Protein AF-A0A381NTE2-F1 (afdb_monomer)

Foldseek 3Di:
DDPVLLVVLQVVQVVLVHHDDSVVSVVVSVVNDVSNVVVSVCPVPDDPDPVVVCCVVPVVVVVVVD

pLDDT: mean 91.64, std 9.69, range [53.72, 98.38]

Solvent-accessible surface area (backbone atoms only — not comparable to full-atom values): 4045 Å² total; per-residue (Å²): 132,53,75,63,44,33,52,51,43,49,50,49,34,50,71,75,76,44,76,72,58,70,70,56,29,48,54,42,32,70,67,28,68,67,62,47,50,53,55,74,71,42,72,83,79,51,77,80,79,62,58,73,59,47,54,70,77,39,56,74,58,63,74,67,73,116

Sequence (66 aa):
MSDQDISLIAHLMRRAGFGAPLEELQARAAKGYDATVEELLDPESQPPMERDLMMRYKVDWLSQAG

Secondary structure (DSSP, 8-state):
--HHHHHHHHHHHHHTT----HHHHHHHHHH-HHHHHHHHT-GGGSPPP-HHHHHHH-HHHHTT--

Mean predicted aligned error: 5.2 Å

Organism: NCBI:txid408172

Radius of gyration: 15.77 Å; Cα contacts (8 Å, |Δi|>4): 29; chains: 1; bounding box: 36×22×36 Å

Structure (mmCIF, N/CA/C/O backbone):
data_AF-A0A381NTE2-F1
#
_entry.id   AF-A0A381NTE2-F1
#
loop_
_atom_site.group_PDB
_atom_site.id
_atom_site.type_symbol
_atom_site.label_atom_id
_atom_site.label_alt_id
_atom_site.label_comp_id
_atom_site.label_asym_id
_atom_site.label_entity_id
_atom_site.label_seq_id
_atom_site.pdbx_PDB_ins_code
_atom_site.Cartn_x
_atom_site.Cartn_y
_atom_site.Cartn_z
_atom_site.occupancy
_atom_site.B_iso_or_equiv
_atom_site.auth_seq_id
_atom_site.auth_comp_id
_atom_site.auth_asym_id
_atom_site.auth_atom_id
_atom_site.pdbx_PDB_model_num
ATOM 1 N N . MET A 1 1 ? -15.654 5.973 7.909 1.00 76.31 1 MET A N 1
ATOM 2 C CA . MET A 1 1 ? -14.245 5.544 7.920 1.00 76.31 1 MET A CA 1
ATOM 3 C C . MET A 1 1 ? -13.536 6.303 9.019 1.00 76.31 1 MET A C 1
ATOM 5 O O . MET A 1 1 ? -13.733 7.509 9.110 1.00 76.31 1 MET A O 1
ATOM 9 N N . SER A 1 2 ? -12.814 5.601 9.882 1.00 92.31 2 SER A N 1
ATOM 10 C CA . SER A 1 2 ? -12.099 6.181 11.018 1.00 92.31 2 SER A CA 1
ATOM 11 C C . SER A 1 2 ? -10.623 6.421 10.686 1.00 92.31 2 SER A C 1
ATOM 13 O O . SER A 1 2 ? -10.065 5.775 9.799 1.00 92.31 2 SER A O 1
ATOM 15 N N . ASP A 1 3 ? -9.959 7.296 11.444 1.00 94.19 3 ASP A N 1
ATOM 16 C CA . ASP A 1 3 ? -8.501 7.472 11.349 1.00 94.19 3 ASP A CA 1
ATOM 17 C C . ASP A 1 3 ? -7.739 6.170 11.661 1.00 94.19 3 ASP A C 1
ATOM 19 O O . ASP A 1 3 ? -6.630 5.951 11.168 1.00 94.19 3 ASP A O 1
ATOM 23 N N . GLN A 1 4 ? -8.346 5.272 12.448 1.00 97.19 4 GLN A N 1
ATOM 24 C CA . GLN A 1 4 ? -7.795 3.949 12.741 1.00 97.19 4 GLN A CA 1
ATOM 25 C C . GLN A 1 4 ? -7.782 3.053 11.498 1.00 97.19 4 GLN A C 1
ATOM 27 O O . GLN A 1 4 ? -6.778 2.381 11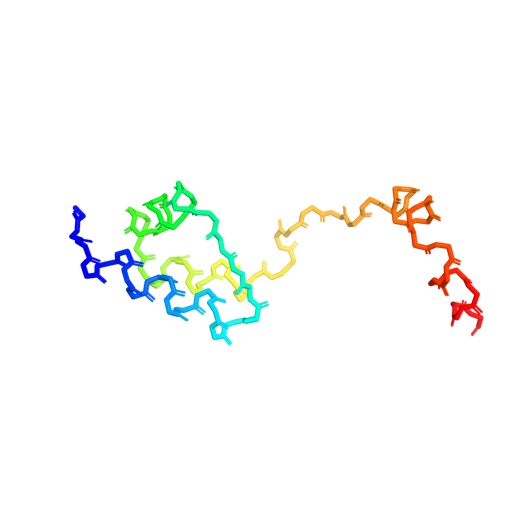.264 1.00 97.19 4 GLN A O 1
ATOM 32 N N . ASP A 1 5 ? -8.828 3.096 10.666 1.00 97.75 5 ASP A N 1
ATOM 33 C CA . ASP A 1 5 ? -8.892 2.320 9.419 1.00 97.75 5 ASP A CA 1
ATOM 34 C C . ASP A 1 5 ? -7.791 2.764 8.447 1.00 97.75 5 ASP A C 1
ATOM 36 O O . ASP A 1 5 ? -7.071 1.940 7.882 1.00 97.75 5 ASP A O 1
ATOM 40 N N . ILE A 1 6 ? -7.598 4.080 8.309 1.00 98.00 6 ILE A N 1
ATOM 41 C CA . ILE A 1 6 ? -6.540 4.651 7.46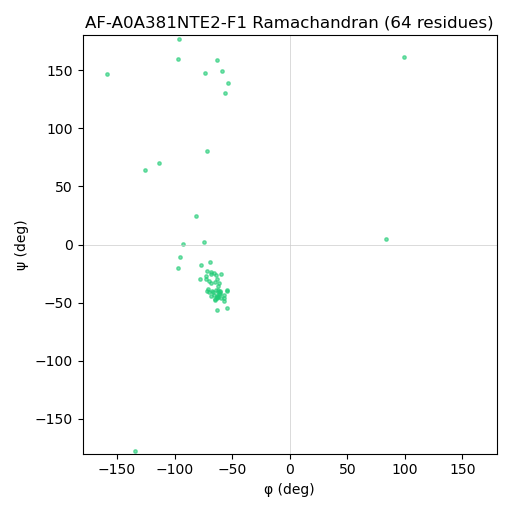6 1.00 98.00 6 ILE A CA 1
ATOM 42 C C . ILE A 1 6 ? -5.162 4.240 7.998 1.00 98.00 6 ILE A C 1
ATOM 44 O O . ILE A 1 6 ? -4.304 3.818 7.224 1.00 98.00 6 ILE A O 1
ATOM 48 N N . SER A 1 7 ? -4.944 4.324 9.314 1.00 98.06 7 SER A N 1
ATOM 49 C CA . SER A 1 7 ? -3.685 3.912 9.948 1.00 98.06 7 SER A CA 1
ATOM 50 C C . SER A 1 7 ? -3.384 2.424 9.729 1.00 98.06 7 SER A C 1
ATOM 52 O O . SER A 1 7 ? -2.246 2.062 9.411 1.00 98.06 7 SER A O 1
ATOM 54 N N . LEU A 1 8 ? -4.4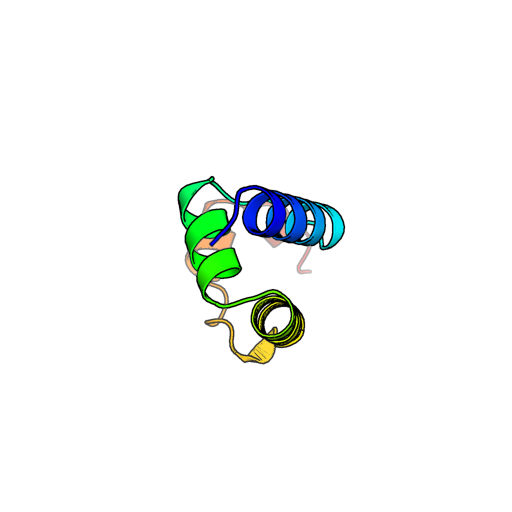04 1.566 9.828 1.00 98.31 8 LEU A N 1
ATOM 55 C CA . LEU A 1 8 ? -4.286 0.127 9.609 1.00 98.31 8 LEU A CA 1
ATOM 56 C C . LEU A 1 8 ? -3.918 -0.196 8.155 1.00 98.31 8 LEU A C 1
ATOM 58 O O . LEU A 1 8 ? -2.962 -0.935 7.920 1.00 98.31 8 LEU A O 1
ATOM 62 N N . ILE A 1 9 ? -4.603 0.406 7.180 1.00 98.38 9 ILE A N 1
ATOM 63 C CA . ILE A 1 9 ? -4.261 0.257 5.758 1.00 98.38 9 ILE A CA 1
ATOM 64 C C . ILE A 1 9 ? -2.864 0.808 5.465 1.00 98.38 9 ILE A C 1
ATOM 66 O O . ILE A 1 9 ? -2.081 0.180 4.757 1.00 98.38 9 ILE A O 1
ATOM 70 N N . ALA A 1 10 ? -2.497 1.949 6.050 1.00 98.31 10 ALA A N 1
ATOM 71 C CA . ALA A 1 10 ? -1.166 2.520 5.880 1.00 98.31 10 ALA A CA 1
ATOM 72 C C . ALA A 1 10 ? -0.072 1.593 6.424 1.00 98.31 10 ALA A C 1
ATOM 74 O O . ALA A 1 10 ? 1.001 1.475 5.828 1.00 98.31 10 ALA A O 1
ATOM 75 N N . HIS A 1 11 ? -0.330 0.931 7.554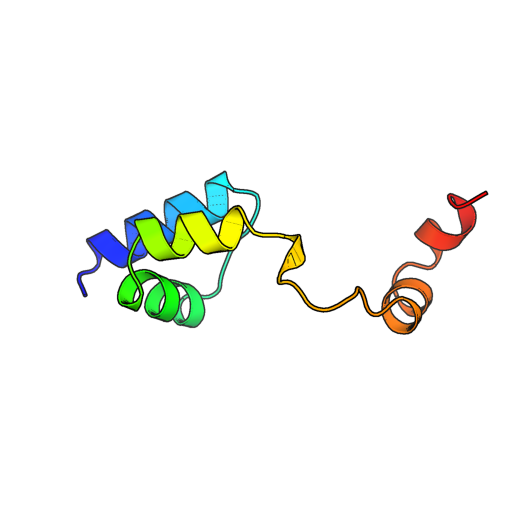 1.00 98.38 11 HIS A N 1
ATOM 76 C CA . HIS A 1 11 ? 0.562 -0.087 8.090 1.00 98.38 11 HIS A CA 1
ATOM 77 C C . HIS A 1 11 ? 0.650 -1.306 7.163 1.00 98.38 11 HIS A C 1
ATOM 79 O O . HIS A 1 11 ? 1.764 -1.730 6.852 1.00 98.38 11 HIS A O 1
ATOM 85 N N . LEU A 1 12 ? -0.488 -1.819 6.680 1.00 98.25 12 LEU A N 1
ATOM 86 C CA . LEU A 1 12 ? -0.552 -2.933 5.730 1.00 98.25 12 LEU A CA 1
ATOM 87 C C . LEU A 1 12 ? 0.286 -2.650 4.478 1.00 98.25 12 LEU A C 1
ATOM 89 O O . LEU A 1 12 ? 1.193 -3.421 4.178 1.00 98.25 12 LEU A O 1
ATOM 93 N N . MET A 1 13 ? 0.048 -1.520 3.803 1.00 97.88 13 MET A N 1
ATOM 94 C CA . MET A 1 13 ? 0.758 -1.151 2.571 1.00 97.88 13 MET A CA 1
ATOM 95 C C . MET A 1 13 ? 2.273 -1.110 2.793 1.00 97.88 13 MET A C 1
ATOM 97 O O . MET A 1 13 ? 3.020 -1.733 2.043 1.00 97.88 13 MET A O 1
ATOM 101 N N . ARG A 1 14 ? 2.729 -0.474 3.885 1.00 97.31 14 ARG A N 1
ATOM 102 C CA . ARG A 1 14 ? 4.159 -0.431 4.244 1.00 97.31 14 ARG A CA 1
ATOM 103 C C . ARG A 1 14 ? 4.754 -1.809 4.521 1.00 97.31 14 ARG A C 1
ATOM 105 O O . ARG A 1 14 ? 5.919 -2.041 4.211 1.00 97.31 14 ARG A O 1
ATOM 112 N N . ARG A 1 15 ? 3.990 -2.726 5.121 1.00 97.44 15 ARG A N 1
ATOM 113 C CA . ARG A 1 15 ? 4.451 -4.095 5.408 1.00 97.44 15 ARG A CA 1
ATOM 114 C C . ARG A 1 15 ? 4.434 -5.000 4.183 1.00 97.44 15 ARG A C 1
ATOM 116 O O . ARG A 1 15 ? 5.291 -5.871 4.095 1.00 97.44 15 ARG A O 1
ATOM 123 N N . ALA A 1 16 ? 3.535 -4.753 3.238 1.00 96.06 16 ALA A N 1
ATOM 124 C CA . ALA A 1 16 ? 3.488 -5.428 1.947 1.00 96.06 16 ALA A CA 1
ATOM 125 C C . ALA A 1 16 ? 4.589 -4.952 0.970 1.00 96.06 16 ALA A C 1
ATOM 127 O O . ALA A 1 16 ? 4.646 -5.420 -0.160 1.00 96.06 16 ALA A O 1
ATOM 128 N N . GLY A 1 17 ? 5.478 -4.042 1.393 1.00 94.50 17 GLY A N 1
ATOM 129 C CA . GLY A 1 17 ? 6.559 -3.504 0.558 1.00 94.50 17 GLY A CA 1
ATOM 130 C C . GLY A 1 17 ? 6.131 -2.343 -0.342 1.00 94.50 17 GLY A C 1
ATOM 131 O O . GLY A 1 17 ? 6.940 -1.845 -1.122 1.00 94.50 17 GLY A O 1
ATOM 132 N N . PHE A 1 18 ? 4.888 -1.882 -0.204 1.00 93.12 18 PHE A N 1
ATOM 133 C CA . PHE A 1 18 ? 4.369 -0.702 -0.878 1.00 93.12 18 PHE A CA 1
ATOM 134 C C . PHE A 1 18 ? 4.463 0.537 0.023 1.00 93.12 18 PHE A C 1
ATOM 136 O O . PHE A 1 18 ? 4.833 0.506 1.195 1.00 93.12 18 PHE A O 1
ATOM 143 N N . GLY A 1 19 ? 4.065 1.666 -0.535 1.00 92.94 19 GLY A N 1
ATOM 144 C CA . GLY A 1 19 ? 3.540 2.805 0.198 1.00 92.94 19 GLY A CA 1
ATOM 145 C C . GLY A 1 19 ? 2.295 3.275 -0.541 1.00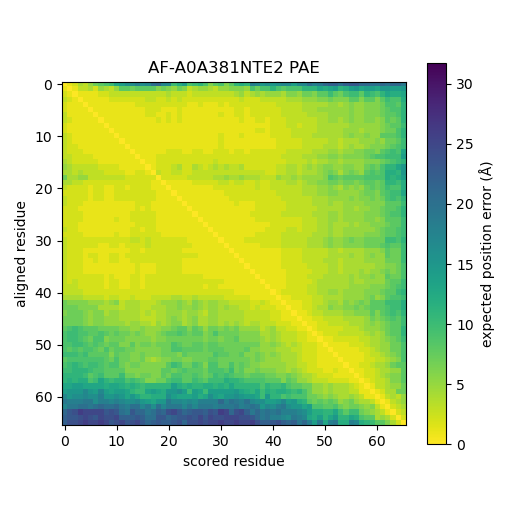 92.94 19 GLY A C 1
ATOM 146 O O . GLY A 1 19 ? 1.905 2.672 -1.536 1.00 92.94 19 GLY A O 1
ATOM 147 N N . ALA A 1 20 ? 1.674 4.345 -0.071 1.00 96.88 20 ALA A N 1
ATOM 148 C CA . ALA A 1 20 ? 0.597 4.984 -0.811 1.00 96.88 20 ALA A CA 1
ATOM 149 C C . ALA A 1 20 ? 0.440 6.435 -0.336 1.00 96.88 20 ALA A C 1
ATOM 151 O O . ALA A 1 20 ? 0.669 6.713 0.850 1.00 96.88 20 ALA A O 1
ATOM 152 N N . PRO A 1 21 ? 0.066 7.367 -1.229 1.00 97.75 21 PRO A N 1
ATOM 153 C CA . PRO A 1 21 ? -0.375 8.693 -0.823 1.00 97.75 21 PRO A CA 1
ATOM 154 C C . PRO A 1 21 ? -1.658 8.593 0.013 1.00 97.75 21 PRO A C 1
ATOM 156 O O . PRO A 1 21 ? -2.400 7.613 -0.064 1.00 97.75 21 PRO A O 1
ATOM 159 N N . LEU A 1 22 ? -1.937 9.626 0.813 1.00 96.94 22 LEU A N 1
ATOM 160 C CA . LEU A 1 22 ? -3.086 9.640 1.725 1.00 96.94 22 LEU A CA 1
ATOM 161 C C . LEU A 1 22 ? -4.418 9.361 1.011 1.00 96.94 22 LEU A C 1
ATOM 163 O O . LEU A 1 22 ? -5.253 8.640 1.544 1.00 96.94 22 LEU A O 1
ATOM 167 N N . GLU A 1 23 ? -4.593 9.897 -0.192 1.00 98.12 23 GLU A N 1
ATOM 168 C CA . GLU A 1 23 ? -5.801 9.724 -1.005 1.00 98.12 23 GLU A CA 1
ATOM 169 C C . GLU A 1 23 ? -6.055 8.247 -1.347 1.00 98.12 23 GLU A C 1
ATOM 171 O O . GLU A 1 23 ? -7.173 7.752 -1.206 1.00 98.12 23 GLU A O 1
ATOM 176 N N . GLU A 1 24 ? -5.010 7.504 -1.716 1.00 97.88 24 GLU A N 1
ATOM 177 C CA . GLU A 1 24 ? -5.119 6.069 -1.989 1.00 97.88 24 GLU A CA 1
ATOM 178 C C . GLU A 1 24 ? -5.355 5.272 -0.697 1.00 97.88 24 GLU A C 1
ATOM 180 O O . GLU A 1 24 ? -6.165 4.345 -0.680 1.00 97.88 24 GLU A O 1
ATOM 185 N N . LEU A 1 25 ? -4.715 5.661 0.412 1.00 98.00 25 LEU A N 1
ATOM 186 C CA . LEU A 1 25 ? -4.963 5.048 1.721 1.00 98.00 25 LEU A CA 1
ATOM 187 C C . LEU A 1 25 ? -6.422 5.222 2.160 1.00 98.00 25 LEU A C 1
ATOM 189 O O . LEU A 1 25 ? -7.018 4.282 2.679 1.00 98.00 25 LEU A O 1
ATOM 193 N N . GLN A 1 26 ? -7.009 6.396 1.919 1.00 98.19 26 GLN A N 1
ATOM 194 C CA . GLN A 1 26 ? -8.422 6.669 2.174 1.00 98.19 26 GLN A CA 1
ATOM 195 C C . GLN A 1 26 ? -9.333 5.829 1.272 1.00 98.19 26 GLN A C 1
ATOM 197 O O . GLN A 1 26 ? -10.305 5.256 1.759 1.00 98.19 26 GLN A O 1
ATOM 202 N N . ALA A 1 27 ? -9.015 5.703 -0.019 1.00 98.12 27 ALA A N 1
ATOM 203 C CA . ALA A 1 27 ? -9.793 4.877 -0.942 1.00 98.12 27 ALA A CA 1
ATOM 204 C C . ALA A 1 27 ? -9.782 3.392 -0.536 1.00 98.12 27 ALA A C 1
ATOM 206 O O . ALA A 1 27 ? -10.831 2.750 -0.468 1.00 98.12 27 ALA A O 1
ATOM 207 N N . ARG A 1 28 ? -8.607 2.855 -0.191 1.00 97.44 28 ARG A N 1
ATOM 208 C CA . ARG A 1 28 ? -8.445 1.472 0.281 1.00 97.44 28 ARG A CA 1
ATOM 209 C C . ARG A 1 28 ? -9.104 1.243 1.642 1.00 97.44 28 ARG A C 1
ATOM 211 O O . ARG A 1 28 ? -9.793 0.246 1.828 1.00 97.44 28 ARG A O 1
ATOM 218 N N . ALA A 1 29 ? -8.991 2.189 2.573 1.00 97.75 29 ALA A N 1
ATOM 219 C CA . ALA A 1 29 ? -9.684 2.107 3.860 1.00 97.75 29 ALA A CA 1
ATOM 220 C C . ALA A 1 29 ? -11.213 2.164 3.707 1.00 97.75 29 ALA A C 1
ATOM 222 O O . ALA A 1 29 ? -11.921 1.489 4.452 1.00 97.75 29 ALA A O 1
ATOM 223 N N . ALA A 1 30 ? -11.730 2.882 2.705 1.00 97.94 30 ALA A N 1
ATOM 224 C CA . ALA A 1 30 ? -13.156 2.881 2.388 1.00 97.94 30 ALA A CA 1
ATOM 225 C C . ALA A 1 30 ? -13.612 1.541 1.787 1.00 97.94 30 ALA A C 1
ATOM 227 O O . ALA A 1 30 ? -14.747 1.127 2.019 1.00 97.94 30 ALA A O 1
ATOM 228 N N . LYS A 1 31 ? -12.726 0.854 1.050 1.00 96.44 31 LYS A N 1
ATOM 229 C CA . LYS A 1 31 ? -12.947 -0.507 0.536 1.00 96.44 31 LYS A CA 1
ATOM 230 C C . LYS A 1 31 ? -12.870 -1.573 1.640 1.00 96.44 31 LYS A C 1
ATOM 232 O O . LYS A 1 31 ? -13.557 -2.588 1.558 1.00 96.44 31 LYS A O 1
ATOM 237 N N . GLY A 1 32 ? -12.076 -1.322 2.678 1.00 97.69 32 GLY A N 1
ATOM 238 C CA . GLY A 1 32 ? -11.896 -2.203 3.827 1.00 97.69 32 GLY A CA 1
ATOM 239 C C . GLY A 1 32 ? -10.625 -3.049 3.746 1.00 97.69 32 GLY A C 1
ATOM 240 O O . GLY A 1 32 ? -10.022 -3.223 2.684 1.00 97.69 32 GLY A O 1
ATOM 241 N N . TYR A 1 33 ? -10.210 -3.567 4.903 1.00 97.69 33 TYR A N 1
ATOM 242 C CA . TYR A 1 33 ? -8.947 -4.288 5.065 1.00 97.69 33 TYR A CA 1
ATOM 243 C C . TYR A 1 33 ? -8.890 -5.571 4.235 1.00 97.69 33 TYR A C 1
ATOM 245 O O . TYR A 1 33 ? -8.009 -5.696 3.391 1.00 97.69 33 TYR A O 1
ATOM 253 N N . ASP A 1 34 ? -9.849 -6.480 4.417 1.00 98.12 34 ASP A N 1
ATOM 254 C CA . ASP A 1 34 ? -9.834 -7.789 3.750 1.00 98.12 34 ASP A CA 1
ATOM 255 C C . ASP A 1 34 ? -9.849 -7.643 2.229 1.00 98.12 34 ASP A C 1
ATOM 257 O O . ASP A 1 34 ? -9.015 -8.207 1.533 1.00 98.12 34 ASP A O 1
ATOM 261 N N . ALA A 1 35 ? -10.720 -6.780 1.707 1.00 97.81 35 ALA A N 1
ATOM 262 C CA . ALA A 1 35 ? -10.787 -6.505 0.278 1.00 97.81 35 ALA A CA 1
ATOM 263 C C . ALA A 1 35 ? -9.497 -5.868 -0.274 1.00 97.81 35 ALA A C 1
ATOM 265 O O . ALA A 1 35 ? -9.171 -6.080 -1.437 1.00 97.81 35 ALA A O 1
ATOM 266 N N . THR A 1 36 ? -8.764 -5.101 0.540 1.00 96.81 36 THR A N 1
ATOM 267 C CA . THR A 1 36 ? -7.433 -4.596 0.168 1.00 96.81 36 THR A CA 1
ATOM 268 C C . THR A 1 36 ? -6.395 -5.720 0.166 1.00 96.81 36 THR A C 1
ATOM 270 O O . THR A 1 36 ? -5.547 -5.756 -0.718 1.00 96.81 36 THR A O 1
ATOM 273 N N . VAL A 1 37 ? -6.447 -6.646 1.129 1.00 97.56 37 VAL A N 1
ATOM 274 C CA . VAL A 1 37 ? -5.552 -7.814 1.175 1.00 97.56 37 VAL A CA 1
ATOM 275 C C . VAL A 1 37 ? -5.761 -8.714 -0.039 1.00 97.56 37 VAL A C 1
ATOM 277 O O . VAL A 1 37 ? -4.777 -9.079 -0.672 1.00 97.56 37 VAL A O 1
ATOM 280 N N . GLU A 1 38 ? -7.008 -9.017 -0.397 1.00 97.56 38 GLU A N 1
ATOM 281 C CA . GLU A 1 38 ? -7.315 -9.842 -1.573 1.00 97.56 38 GLU A CA 1
ATOM 282 C C . GLU A 1 38 ? -6.728 -9.236 -2.858 1.00 97.56 38 GLU A C 1
ATOM 284 O O . GLU A 1 38 ? -6.080 -9.939 -3.624 1.00 97.56 38 G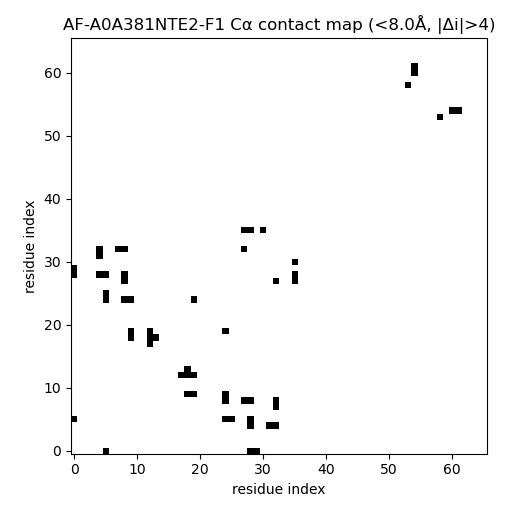LU A O 1
ATOM 289 N N . GLU A 1 39 ? -6.846 -7.917 -3.062 1.00 95.12 39 GLU A N 1
ATOM 290 C CA . GLU A 1 39 ? -6.210 -7.245 -4.207 1.00 95.12 39 GLU A CA 1
ATOM 291 C C . GLU A 1 39 ? -4.684 -7.363 -4.203 1.00 95.12 39 GLU A C 1
ATOM 293 O O . GLU A 1 39 ? -4.071 -7.573 -5.247 1.00 95.12 39 GLU A O 1
ATOM 298 N N . LEU A 1 40 ? -4.054 -7.202 -3.035 1.00 94.81 40 LEU A N 1
ATOM 299 C CA . LEU A 1 40 ? -2.598 -7.308 -2.910 1.00 94.81 40 LEU A CA 1
ATOM 300 C C . LEU A 1 40 ? -2.100 -8.729 -3.207 1.00 94.81 40 LEU A C 1
ATOM 302 O O . LEU A 1 40 ? -0.940 -8.899 -3.584 1.00 94.81 40 LEU A O 1
ATOM 306 N N . LEU A 1 41 ? -2.958 -9.734 -3.027 1.00 95.62 41 LEU A N 1
ATOM 307 C CA . LEU A 1 41 ? -2.669 -11.140 -3.292 1.00 95.62 41 LEU A CA 1
ATOM 308 C C . LEU A 1 41 ? -3.076 -11.593 -4.703 1.00 95.62 41 LEU A C 1
ATOM 310 O O . LEU A 1 41 ? -2.826 -12.750 -5.040 1.00 95.62 41 LEU A O 1
ATOM 314 N N . ASP A 1 42 ? -3.624 -10.701 -5.536 1.00 95.50 42 ASP A N 1
ATOM 315 C CA . ASP A 1 42 ? -4.047 -10.986 -6.913 1.00 95.50 42 ASP A CA 1
ATOM 316 C C . ASP A 1 42 ? -3.191 -10.231 -7.955 1.00 95.50 42 ASP A C 1
ATOM 318 O O . ASP A 1 42 ? -3.657 -9.292 -8.614 1.00 95.50 42 ASP A O 1
ATOM 322 N N . PRO A 1 43 ? -1.907 -10.604 -8.127 1.00 89.50 43 PRO A N 1
ATOM 323 C CA . PRO A 1 43 ? -1.013 -9.935 -9.068 1.00 89.50 43 PRO A CA 1
ATOM 324 C C . PRO A 1 43 ? -1.399 -10.164 -10.536 1.00 89.50 43 PRO A C 1
ATOM 326 O O . PRO A 1 43 ? -1.039 -9.353 -11.385 1.00 89.50 43 PRO A O 1
ATOM 329 N N . GLU A 1 44 ? -2.123 -11.240 -10.853 1.00 92.00 44 GLU A N 1
ATOM 330 C CA . GLU A 1 44 ? -2.531 -11.557 -12.228 1.00 92.00 44 GLU A CA 1
ATOM 331 C C . GLU A 1 44 ? -3.614 -10.603 -12.752 1.00 92.00 44 GLU A C 1
ATOM 333 O O . GLU A 1 44 ? -3.723 -10.408 -13.963 1.00 92.00 44 GLU A O 1
ATOM 338 N N . SER A 1 45 ? -4.368 -9.955 -11.857 1.00 91.25 45 SER A N 1
ATOM 339 C CA . SER A 1 45 ? -5.334 -8.907 -12.212 1.00 91.25 45 SER A CA 1
ATOM 340 C C . SER A 1 45 ? -4.699 -7.600 -12.701 1.00 91.25 45 SER A C 1
ATOM 342 O O . SER A 1 45 ? -5.391 -6.750 -13.272 1.00 91.25 45 SER A O 1
ATOM 344 N N . GLN A 1 46 ? -3.395 -7.407 -12.475 1.00 89.62 46 GLN A N 1
ATOM 345 C CA . GLN A 1 46 ? -2.708 -6.174 -12.842 1.00 89.62 46 GLN A CA 1
ATOM 346 C C . GLN A 1 46 ? -2.506 -6.082 -14.359 1.00 89.62 46 GLN A C 1
ATOM 348 O O . GLN A 1 46 ? -2.298 -7.095 -15.034 1.00 89.62 46 GLN A O 1
ATOM 353 N N . PRO A 1 47 ? -2.536 -4.864 -14.930 1.00 91.00 47 PRO A N 1
ATOM 354 C CA . PRO A 1 47 ? -2.248 -4.692 -16.342 1.00 91.00 47 PRO A CA 1
ATOM 355 C C . PRO A 1 47 ? -0.838 -5.210 -16.675 1.00 91.00 47 PRO A C 1
ATOM 357 O O . PRO A 1 47 ? 0.073 -5.118 -15.844 1.00 91.00 47 PRO A O 1
ATOM 360 N N . PRO A 1 48 ? -0.621 -5.719 -17.902 1.00 89.62 48 PRO A N 1
ATOM 361 C CA . PRO A 1 48 ? 0.706 -6.112 -18.347 1.00 89.62 48 PRO A CA 1
ATOM 362 C C . PRO A 1 48 ? 1.699 -4.962 -18.185 1.00 89.62 48 PRO A C 1
ATOM 364 O O . PRO A 1 48 ? 1.393 -3.813 -18.503 1.00 89.62 48 PRO A O 1
ATOM 367 N N . MET A 1 49 ? 2.912 -5.283 -17.736 1.00 87.00 49 MET A N 1
ATOM 368 C CA . MET A 1 49 ? 3.977 -4.294 -17.614 1.00 87.00 49 MET A CA 1
ATOM 369 C C . MET A 1 49 ? 4.231 -3.597 -18.9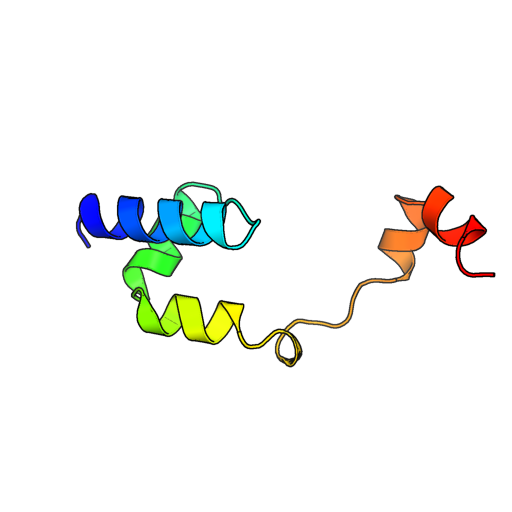57 1.00 87.00 49 MET A C 1
ATOM 371 O O . MET A 1 49 ? 4.473 -4.252 -19.975 1.00 87.00 49 MET A O 1
ATOM 375 N N . GLU A 1 50 ? 4.264 -2.265 -18.941 1.00 91.62 50 GLU A N 1
ATOM 376 C CA . GLU A 1 50 ? 4.613 -1.443 -20.101 1.00 91.62 50 GLU A CA 1
ATOM 377 C C . GLU A 1 50 ? 6.113 -1.546 -20.406 1.00 91.62 50 GLU A C 1
ATOM 379 O O . GLU A 1 50 ? 6.928 -0.698 -20.027 1.00 91.62 50 GLU A O 1
ATOM 384 N N . ARG A 1 51 ? 6.488 -2.634 -21.086 1.00 87.44 51 ARG A N 1
ATOM 385 C CA . ARG A 1 51 ? 7.887 -2.985 -21.359 1.00 87.44 51 ARG A CA 1
ATOM 386 C C . ARG A 1 51 ? 8.643 -1.857 -22.055 1.00 87.44 51 ARG A C 1
ATOM 388 O O . ARG A 1 51 ? 9.776 -1.588 -21.674 1.00 87.44 51 ARG A O 1
ATOM 395 N N . ASP A 1 52 ? 8.018 -1.163 -23.001 1.00 90.50 52 ASP A N 1
ATOM 396 C CA . ASP A 1 52 ? 8.661 -0.076 -23.748 1.00 90.50 52 ASP A CA 1
ATOM 397 C C . ASP A 1 52 ? 9.046 1.107 -22.844 1.00 90.50 52 ASP A C 1
ATOM 399 O O . ASP A 1 52 ? 10.131 1.678 -22.990 1.00 90.50 52 ASP A O 1
ATOM 403 N N . LEU A 1 53 ? 8.195 1.458 -21.868 1.00 91.50 53 LEU A N 1
ATOM 404 C CA . LEU A 1 53 ? 8.517 2.483 -20.872 1.00 91.50 53 LEU A CA 1
ATOM 405 C C . LEU A 1 53 ? 9.620 2.006 -19.931 1.00 91.50 53 LEU A C 1
ATOM 407 O O . LEU A 1 53 ? 10.567 2.749 -19.665 1.00 91.50 53 LEU A O 1
ATOM 411 N N . MET A 1 54 ? 9.530 0.763 -19.459 1.00 89.06 54 MET A N 1
ATOM 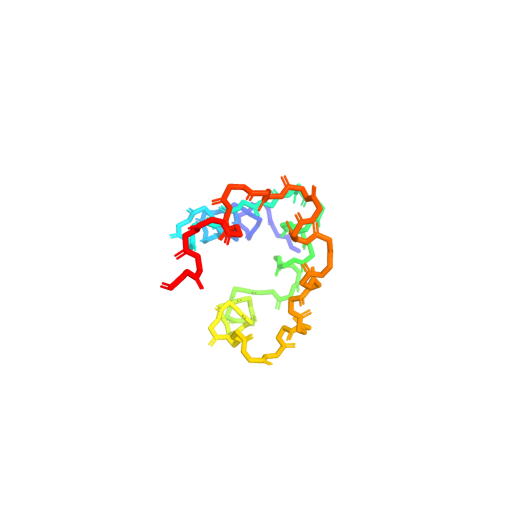412 C CA . MET A 1 54 ? 10.551 0.175 -18.596 1.00 89.06 54 MET A CA 1
ATOM 413 C C . MET A 1 54 ? 11.923 0.202 -19.283 1.00 89.06 54 MET A C 1
ATOM 415 O O . MET A 1 54 ? 12.878 0.706 -18.702 1.00 89.06 54 MET A O 1
ATOM 419 N N . MET A 1 55 ? 12.018 -0.246 -20.538 1.00 87.56 55 MET A N 1
ATOM 420 C CA . MET A 1 55 ? 13.271 -0.237 -21.303 1.00 87.56 55 MET A CA 1
ATOM 421 C C . MET A 1 55 ? 13.822 1.179 -21.512 1.00 87.56 55 MET A C 1
ATOM 423 O O . MET A 1 55 ? 15.036 1.365 -21.526 1.00 87.56 55 MET A O 1
ATOM 427 N N . ARG A 1 56 ? 12.948 2.188 -21.638 1.00 90.38 56 ARG A N 1
ATOM 428 C CA . ARG A 1 56 ? 13.353 3.593 -21.784 1.00 90.38 56 ARG A CA 1
ATOM 429 C C . ARG A 1 56 ? 13.946 4.178 -20.499 1.00 90.38 56 ARG A C 1
ATOM 431 O O . ARG A 1 56 ? 14.914 4.928 -20.577 1.00 90.38 56 ARG A O 1
ATOM 438 N N . TYR A 1 57 ? 13.367 3.873 -19.337 1.00 92.19 57 TYR A N 1
ATOM 439 C CA . TYR A 1 57 ? 13.769 4.472 -18.054 1.00 92.19 57 TYR A CA 1
ATOM 440 C C . TYR A 1 57 ? 14.742 3.617 -17.230 1.00 92.19 57 TYR A C 1
ATOM 442 O O . TYR A 1 57 ? 15.412 4.148 -16.344 1.00 92.19 57 TYR A O 1
ATOM 450 N N . LYS A 1 58 ? 14.820 2.310 -17.498 1.00 89.19 58 LYS A N 1
ATOM 451 C CA . LYS A 1 58 ? 15.664 1.324 -16.806 1.00 89.19 58 LYS A CA 1
ATOM 452 C C . LYS A 1 58 ? 16.535 0.581 -17.816 1.00 89.19 58 LYS A C 1
ATOM 454 O O . LYS A 1 58 ? 16.396 -0.616 -18.046 1.00 89.19 58 LYS A O 1
ATOM 459 N N . VAL A 1 59 ? 17.428 1.323 -18.464 1.00 83.81 59 VAL A N 1
ATOM 460 C CA . VAL A 1 59 ? 18.337 0.789 -19.494 1.00 83.81 59 VAL A CA 1
ATOM 461 C C . VAL A 1 59 ? 19.319 -0.256 -18.941 1.00 83.81 59 VAL A C 1
ATOM 463 O O . VAL A 1 59 ? 19.753 -1.144 -19.667 1.00 83.81 59 VAL A O 1
ATOM 466 N N . ASP A 1 60 ? 19.627 -0.186 -17.646 1.00 83.69 60 ASP A N 1
ATOM 467 C CA . ASP A 1 60 ? 20.458 -1.125 -16.885 1.00 83.69 60 ASP A CA 1
ATOM 468 C C . ASP A 1 60 ? 19.811 -2.504 -16.703 1.00 83.69 60 ASP A C 1
ATOM 470 O O . ASP A 1 60 ? 20.507 -3.508 -16.568 1.00 83.69 60 ASP A O 1
ATOM 474 N N . TRP A 1 61 ? 18.481 -2.573 -16.745 1.00 76.69 61 TRP A N 1
ATOM 475 C CA . TRP A 1 61 ? 17.755 -3.841 -16.750 1.00 76.69 61 TRP A CA 1
ATOM 476 C C . TRP A 1 61 ? 17.871 -4.573 -18.088 1.00 76.69 61 TRP A C 1
ATOM 478 O O . TRP A 1 61 ? 17.810 -5.800 -18.130 1.00 76.69 61 TRP A O 1
ATOM 488 N N . LEU A 1 62 ? 18.080 -3.840 -19.184 1.00 68.12 62 LEU A N 1
ATOM 489 C CA . LEU A 1 62 ? 18.227 -4.424 -20.515 1.00 68.12 62 LEU A CA 1
ATOM 490 C C . LEU A 1 62 ? 19.532 -5.224 -20.652 1.00 68.12 62 LEU A C 1
ATOM 492 O O . LEU A 1 62 ? 19.561 -6.226 -21.357 1.00 68.12 62 LEU A O 1
ATOM 496 N N . SER A 1 63 ? 20.603 -4.803 -19.969 1.00 68.38 63 SER A N 1
ATOM 497 C CA . SER A 1 63 ? 21.910 -5.470 -20.034 1.00 68.38 63 SER A CA 1
ATOM 498 C C . SER A 1 63 ? 21.991 -6.756 -19.207 1.00 68.38 63 SER A C 1
ATOM 500 O O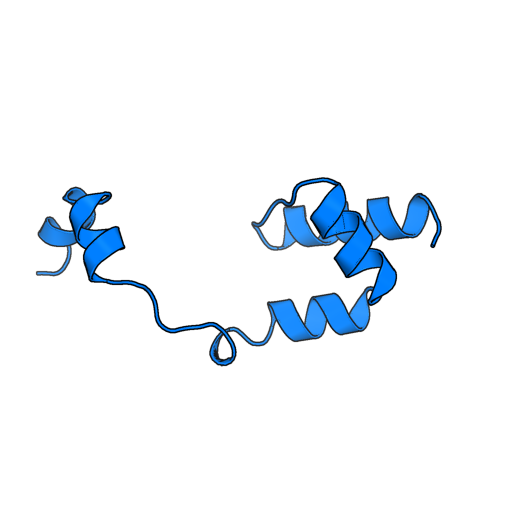 . SER A 1 63 ? 22.882 -7.567 -19.447 1.00 68.38 63 SER A O 1
ATOM 502 N N . GLN A 1 64 ? 21.073 -6.954 -18.256 1.00 62.38 64 GLN A N 1
ATOM 503 C CA . GLN A 1 64 ? 21.006 -8.146 -17.401 1.00 62.38 64 GLN A CA 1
ATOM 504 C C . GLN A 1 64 ? 20.035 -9.214 -17.917 1.00 62.38 64 GLN A C 1
ATOM 506 O O . GLN A 1 64 ? 20.042 -10.330 -17.411 1.00 62.38 64 GLN A O 1
ATOM 511 N N . ALA A 1 65 ? 19.214 -8.900 -18.923 1.00 61.84 65 ALA A N 1
ATOM 512 C CA . ALA A 1 65 ? 18.256 -9.831 -19.523 1.00 61.84 65 ALA A CA 1
ATOM 513 C C . ALA A 1 65 ? 18.886 -10.781 -20.571 1.00 61.84 65 ALA A C 1
ATOM 515 O O . ALA A 1 65 ? 18.185 -11.231 -21.479 1.00 61.84 65 ALA A O 1
ATOM 516 N N . GLY A 1 66 ? 20.200 -11.026 -20.472 1.00 53.72 66 GLY A N 1
ATOM 517 C CA . GLY A 1 66 ? 20.972 -11.921 -21.343 1.00 53.72 66 GLY A CA 1
ATOM 518 C C . GLY A 1 66 ? 20.853 -13.385 -20.950 1.00 53.72 66 GLY A C 1
ATOM 519 O O . GLY A 1 66 ? 20.946 -13.673 -19.737 1.00 53.72 66 GLY A O 1
#